Protein AF-A0A936LUZ6-F1 (afdb_monomer)

Radius of gyration: 22.99 Å; Cα contacts (8 Å, |Δi|>4): 161; chains: 1; bounding box: 31×77×38 Å

Structure (mmCIF, N/CA/C/O backbone):
data_AF-A0A936LUZ6-F1
#
_entry.id   AF-A0A936LUZ6-F1
#
loop_
_atom_site.group_PDB
_atom_site.id
_atom_site.type_symbol
_atom_site.label_atom_id
_atom_site.label_alt_id
_atom_site.label_comp_id
_atom_site.label_asym_id
_atom_site.label_entity_id
_atom_site.label_seq_id
_atom_site.pdbx_PDB_ins_code
_atom_site.Cartn_x
_atom_site.Cartn_y
_atom_site.Cartn_z
_atom_site.occupancy
_atom_site.B_iso_or_equiv
_atom_site.auth_seq_id
_atom_site.auth_comp_id
_atom_site.auth_asym_id
_atom_site.auth_atom_id
_atom_site.pdbx_PDB_model_num
ATOM 1 N N . MET A 1 1 ? -18.113 66.145 8.735 1.00 47.44 1 MET A N 1
ATOM 2 C CA . MET A 1 1 ? -17.067 65.276 8.140 1.00 47.44 1 MET A CA 1
ATOM 3 C C . MET A 1 1 ? -16.180 64.546 9.159 1.00 47.44 1 MET A C 1
ATOM 5 O O . MET A 1 1 ? -15.526 63.597 8.762 1.00 47.44 1 MET A O 1
ATOM 9 N N . ARG A 1 2 ? -16.167 64.905 10.458 1.00 51.00 2 ARG A N 1
ATOM 10 C CA . ARG A 1 2 ? -15.311 64.247 11.473 1.00 51.00 2 ARG A CA 1
ATOM 11 C C . ARG A 1 2 ? -15.956 63.044 12.188 1.00 51.00 2 ARG A C 1
ATOM 13 O O . ARG A 1 2 ? -15.256 62.249 12.795 1.00 51.00 2 ARG A O 1
ATOM 20 N N . THR A 1 3 ? -17.276 62.891 12.084 1.00 50.03 3 THR A N 1
ATOM 21 C CA . THR A 1 3 ? -18.059 61.818 12.730 1.00 50.03 3 THR A CA 1
ATOM 22 C C . THR A 1 3 ? -18.208 60.550 11.889 1.00 50.03 3 THR A C 1
ATOM 24 O O . THR A 1 3 ? -18.566 59.513 12.429 1.00 50.03 3 THR A O 1
ATOM 27 N N . LEU A 1 4 ? -17.896 60.601 10.589 1.00 54.03 4 LEU A N 1
ATOM 28 C CA . LEU A 1 4 ? -18.043 59.452 9.684 1.00 54.03 4 LEU A CA 1
ATOM 29 C C . LEU A 1 4 ? -16.815 58.520 9.707 1.00 54.03 4 LEU A C 1
ATOM 31 O O . LEU A 1 4 ? -16.919 57.348 9.368 1.00 54.03 4 LEU A O 1
ATOM 35 N N . PHE A 1 5 ? -15.665 59.016 10.177 1.00 51.84 5 PHE A N 1
ATOM 36 C CA . PHE A 1 5 ? -14.407 58.260 10.219 1.00 51.84 5 PHE A CA 1
ATOM 37 C C . PHE A 1 5 ? -14.301 57.311 11.429 1.00 51.84 5 PHE A C 1
ATOM 39 O O . PHE A 1 5 ? -13.571 56.328 11.384 1.00 51.84 5 PHE A O 1
ATOM 46 N N . LEU A 1 6 ? -15.056 57.569 12.504 1.00 55.34 6 LEU A N 1
ATOM 47 C CA . LEU A 1 6 ? -15.013 56.760 13.730 1.00 55.34 6 LEU A CA 1
ATOM 48 C C . LEU A 1 6 ? -15.823 55.457 13.638 1.00 55.34 6 LEU A C 1
ATOM 50 O O . LEU A 1 6 ? -15.542 54.520 14.377 1.00 55.34 6 LEU A O 1
ATOM 54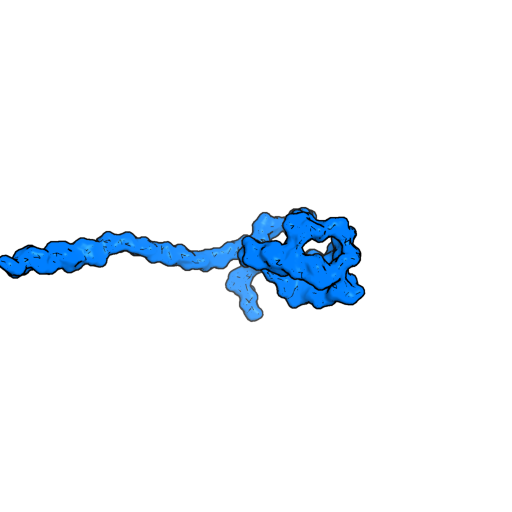 N N . PHE A 1 7 ? -16.788 55.363 12.718 1.00 52.88 7 PHE A N 1
ATOM 55 C CA . PHE A 1 7 ? -17.648 54.179 12.610 1.00 52.88 7 PHE A CA 1
ATOM 56 C C . PHE A 1 7 ? -16.961 53.004 11.893 1.00 52.88 7 PHE A C 1
ATOM 58 O O . PHE A 1 7 ? -17.206 51.847 12.219 1.00 52.88 7 PHE A O 1
ATOM 65 N N . VAL A 1 8 ? -16.039 53.287 10.965 1.00 56.66 8 VAL A N 1
ATOM 66 C CA . VAL A 1 8 ? -15.299 52.248 10.222 1.00 56.66 8 VAL A CA 1
ATOM 67 C C . VAL A 1 8 ? -14.251 51.560 11.105 1.00 56.66 8 VAL A C 1
ATOM 69 O O . VAL A 1 8 ? -14.008 50.365 10.954 1.00 56.66 8 VAL A O 1
ATOM 72 N N . LEU A 1 9 ? -13.681 52.273 12.084 1.00 54.84 9 LEU A N 1
ATOM 73 C CA . LEU A 1 9 ? -12.658 51.714 12.972 1.00 54.84 9 LEU A CA 1
ATOM 74 C C . LEU A 1 9 ? -13.233 50.712 13.993 1.00 54.84 9 LEU A C 1
ATOM 76 O O . LEU A 1 9 ? -12.529 49.803 14.418 1.00 54.84 9 LEU A O 1
ATOM 80 N N . PHE A 1 10 ? -14.511 50.847 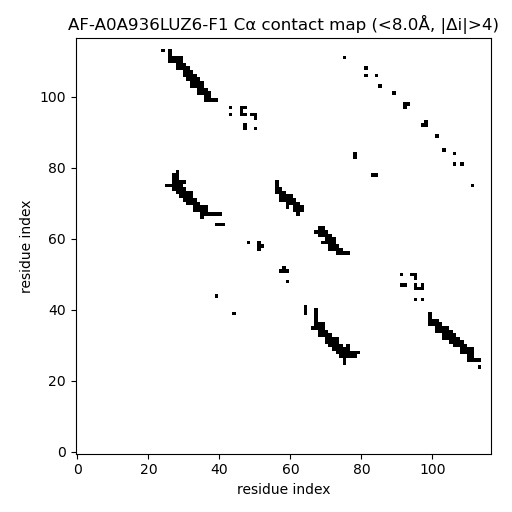14.369 1.00 53.34 10 PHE A N 1
ATOM 81 C CA . PHE A 1 10 ? -15.135 49.976 15.373 1.00 53.34 10 PHE A CA 1
ATOM 82 C C . PHE A 1 10 ? -15.606 48.631 14.792 1.00 53.34 10 PHE A C 1
ATOM 84 O O . PHE A 1 10 ? -15.615 47.622 15.492 1.00 53.34 10 PHE A O 1
ATOM 91 N N . VAL A 1 11 ? -15.940 48.583 13.497 1.00 56.72 11 VAL A N 1
ATOM 92 C CA . VAL A 1 11 ? -16.417 47.357 12.825 1.00 56.72 11 VAL A CA 1
ATOM 93 C C . VAL A 1 11 ? -15.264 46.408 12.456 1.00 56.72 11 VAL A C 1
ATOM 95 O O . VAL A 1 11 ? -15.470 45.202 12.372 1.00 56.72 11 VAL A O 1
ATOM 98 N N . GLY A 1 12 ? -14.031 46.910 12.321 1.00 52.56 12 GLY A N 1
ATOM 99 C CA . GLY A 1 12 ? -12.848 46.078 12.049 1.00 52.56 12 GLY A CA 1
ATOM 100 C C . GLY A 1 12 ? -12.344 45.248 13.241 1.00 52.56 12 GLY A C 1
ATOM 101 O O . GLY A 1 12 ? -11.586 44.304 13.042 1.00 52.56 12 GLY A O 1
ATOM 102 N N . LEU A 1 13 ? -12.767 45.570 14.469 1.00 56.44 13 LEU A N 1
ATOM 103 C CA . LEU A 1 13 ? -12.334 44.886 15.700 1.00 56.44 13 LEU A CA 1
ATOM 104 C C . LEU A 1 13 ? -13.217 43.689 16.096 1.00 56.44 13 LEU A C 1
ATOM 106 O O . LEU A 1 13 ? -12.852 42.946 17.000 1.00 56.44 13 LEU A O 1
ATOM 110 N N . PHE A 1 14 ? -14.335 43.468 15.398 1.00 56.25 14 PHE A N 1
ATOM 111 C CA . PHE A 1 14 ? -15.224 42.310 15.576 1.00 56.25 14 PHE A CA 1
ATOM 112 C C . PHE A 1 14 ? -15.169 41.351 1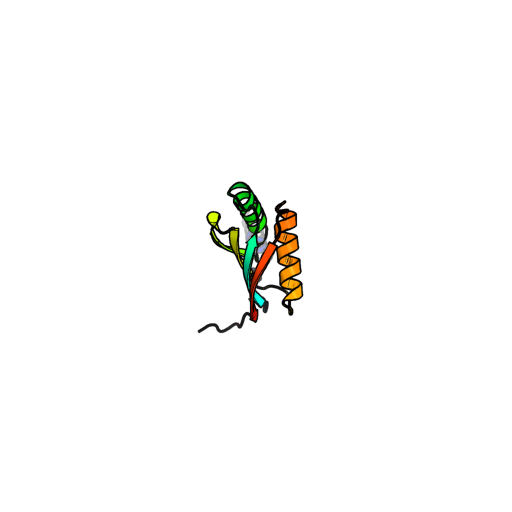4.376 1.00 56.25 14 PHE A C 1
ATOM 114 O O . PHE A 1 14 ? -16.171 40.749 13.992 1.00 56.25 14 PHE A O 1
ATOM 121 N N . GLY A 1 15 ? -13.993 41.203 13.760 1.00 60.22 15 GLY A N 1
ATOM 122 C CA . GLY A 1 15 ? -13.762 40.102 12.828 1.00 60.22 15 GLY A CA 1
ATOM 123 C C . GLY A 1 15 ? -13.909 38.761 13.563 1.00 60.22 15 GLY A C 1
ATOM 124 O O . GLY A 1 15 ? -13.458 38.657 14.707 1.00 60.22 15 GLY A O 1
ATOM 125 N N . PRO A 1 16 ? -14.542 37.737 12.962 1.00 60.25 16 PRO A N 1
ATOM 126 C CA . PRO A 1 16 ? -14.605 36.417 13.570 1.00 60.25 16 PRO A CA 1
ATOM 127 C C . PRO A 1 16 ? -13.175 35.940 13.810 1.00 60.25 16 PRO A C 1
ATOM 129 O O . PRO A 1 16 ? -12.375 35.846 12.879 1.00 60.25 16 PRO A O 1
ATOM 132 N N . ALA A 1 17 ? -12.846 35.677 15.073 1.00 57.03 17 ALA A N 1
ATOM 133 C CA . ALA A 1 17 ? -11.630 34.975 15.420 1.00 57.03 17 ALA A CA 1
ATOM 134 C C . ALA A 1 17 ? -11.695 33.614 14.72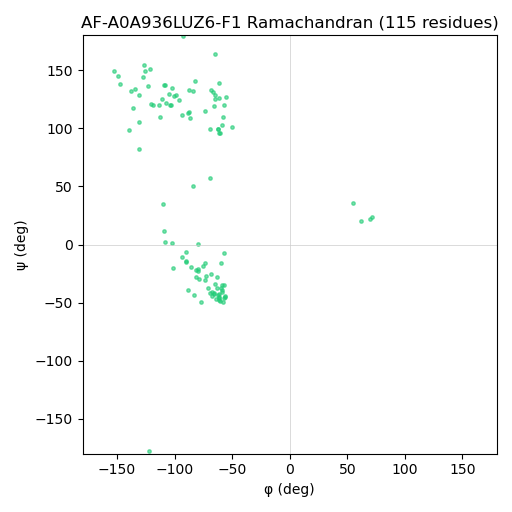1 1.00 57.03 17 ALA A C 1
ATOM 136 O O . ALA A 1 17 ? -12.435 32.725 15.143 1.00 57.03 17 ALA A O 1
ATOM 137 N N . SER A 1 18 ? -10.965 33.466 13.616 1.00 58.03 18 SER A N 1
ATOM 138 C CA . SER A 1 18 ? -10.624 32.152 13.092 1.00 58.03 18 SER A CA 1
ATOM 139 C C . SER A 1 18 ? -9.818 31.466 14.182 1.00 58.03 18 SER A C 1
ATOM 141 O O . SER A 1 18 ? -8.622 31.710 14.335 1.00 58.03 18 SER A O 1
ATOM 143 N N . PHE A 1 19 ? -10.493 30.656 14.992 1.00 56.47 19 PHE A N 1
ATOM 144 C CA . PHE A 1 19 ? -9.836 29.709 15.867 1.00 56.47 19 PHE A CA 1
ATOM 145 C C . PHE A 1 19 ? -9.086 28.743 14.953 1.00 56.47 19 PHE A C 1
ATOM 147 O O . PHE A 1 19 ? -9.677 27.846 14.358 1.00 56.47 19 PHE A O 1
ATOM 154 N N . ALA A 1 20 ? -7.782 28.970 14.798 1.00 51.88 20 ALA A N 1
ATOM 155 C CA . ALA A 1 20 ? -6.865 27.934 14.371 1.00 51.88 20 ALA A CA 1
ATOM 156 C C . ALA A 1 20 ? -6.940 26.855 15.455 1.00 51.88 20 ALA A C 1
ATOM 158 O O . ALA A 1 20 ? -6.366 26.995 16.535 1.00 51.88 20 ALA A O 1
ATOM 159 N N . GLN A 1 21 ? -7.773 25.849 15.209 1.00 54.12 21 GLN A N 1
ATOM 160 C CA . GLN A 1 21 ? -7.876 24.663 16.034 1.00 54.12 21 GLN A CA 1
ATOM 161 C C . GLN A 1 21 ? -6.496 24.008 15.958 1.00 54.12 21 GLN A C 1
ATOM 163 O O . GLN A 1 21 ? -6.144 23.432 14.935 1.00 54.12 21 GLN A O 1
ATOM 168 N N . GLY A 1 22 ? -5.666 24.231 16.981 1.00 46.44 22 GLY A N 1
ATOM 169 C CA . GLY A 1 22 ? -4.355 23.603 17.063 1.00 46.44 22 GLY A CA 1
ATOM 170 C C . GLY A 1 22 ? -4.554 22.100 16.969 1.00 46.44 22 GLY A C 1
ATOM 171 O O . GLY A 1 22 ? -5.398 21.566 17.694 1.00 46.44 22 GLY A O 1
ATOM 172 N N . ASP A 1 23 ? -3.836 21.462 16.045 1.00 50.62 23 ASP A N 1
ATOM 173 C CA . ASP A 1 23 ? -3.835 20.016 15.864 1.00 50.62 23 ASP A CA 1
ATOM 174 C C . ASP A 1 23 ? -3.590 19.357 17.222 1.00 50.62 23 ASP A C 1
ATOM 176 O O . ASP A 1 23 ? -2.474 19.332 17.743 1.00 50.62 23 ASP A O 1
ATOM 180 N N . VAL A 1 24 ? -4.663 18.869 17.845 1.00 56.44 24 VAL A N 1
ATOM 181 C CA . VAL A 1 24 ? -4.547 17.979 18.991 1.00 56.44 24 VAL A CA 1
ATOM 182 C C . VAL A 1 24 ? -3.910 16.718 18.420 1.00 56.44 24 VAL A C 1
ATOM 184 O O . VAL A 1 24 ? -4.514 16.130 17.518 1.00 56.44 24 VAL A O 1
ATOM 187 N N . PRO A 1 25 ? -2.717 16.297 18.879 1.00 55.91 25 PRO A N 1
ATOM 188 C CA . PRO A 1 25 ? -2.111 15.071 18.388 1.00 55.91 25 PRO A CA 1
ATOM 189 C C . PRO A 1 25 ? -3.095 13.942 18.672 1.00 55.91 25 PRO A C 1
ATOM 191 O O . PRO A 1 25 ? -3.391 13.622 19.826 1.00 55.91 25 PRO A O 1
ATOM 194 N N . SER A 1 26 ? -3.692 13.409 17.607 1.00 56.28 26 SER A N 1
ATOM 195 C CA . SER A 1 26 ? -4.681 12.354 17.733 1.00 56.28 26 SER A CA 1
ATOM 196 C C . SER A 1 26 ? -3.989 11.165 18.383 1.00 56.28 26 SER A C 1
ATOM 198 O O . SER A 1 26 ? -2.956 10.715 17.886 1.00 56.28 26 SER A O 1
ATOM 200 N N . SER A 1 27 ? -4.552 10.659 19.476 1.00 62.69 27 SER A N 1
ATOM 201 C CA . SER A 1 27 ? -4.108 9.457 20.185 1.00 62.69 27 SER A CA 1
ATOM 202 C C . SER A 1 27 ? -4.377 8.197 19.349 1.00 62.69 27 SER A C 1
ATOM 204 O O . SER A 1 27 ? -5.150 7.327 19.748 1.00 62.69 27 SER A O 1
ATOM 206 N N . GLY A 1 28 ? -3.838 8.154 18.135 1.00 70.88 28 GLY A N 1
ATOM 207 C CA . GLY A 1 28 ? -3.970 7.043 17.212 1.00 70.88 28 GLY A CA 1
ATOM 208 C C . GLY A 1 28 ? -2.816 6.061 17.356 1.00 70.88 28 GLY A C 1
ATOM 209 O O . GLY A 1 28 ? -1.907 6.228 18.171 1.00 70.88 28 GLY A O 1
ATOM 210 N N . THR A 1 29 ? -2.870 5.007 16.564 1.00 79.69 29 THR A N 1
ATOM 211 C CA . THR A 1 29 ? -1.852 3.965 16.541 1.00 79.69 29 THR A CA 1
ATOM 212 C C . THR A 1 29 ? -0.935 4.193 15.343 1.00 79.69 29 THR A C 1
ATOM 214 O O . THR A 1 29 ? -1.420 4.336 14.221 1.00 79.69 29 THR A O 1
ATOM 217 N N . ASP A 1 30 ? 0.376 4.232 15.560 1.00 87.50 30 ASP A N 1
ATOM 218 C CA . ASP A 1 30 ? 1.346 4.238 14.468 1.00 87.50 30 ASP A CA 1
ATOM 219 C C . ASP A 1 30 ? 1.568 2.796 14.007 1.0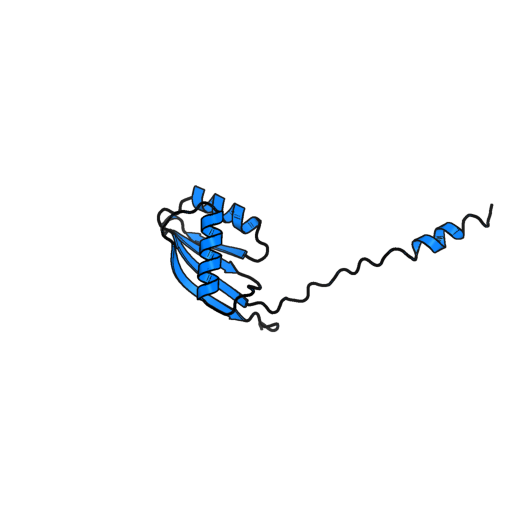0 87.50 30 ASP A C 1
ATOM 221 O O . ASP A 1 30 ? 1.601 1.864 14.814 1.00 87.50 30 ASP A O 1
ATOM 225 N N . GLY A 1 31 ? 1.699 2.591 12.702 1.00 90.25 31 GLY A N 1
ATOM 226 C CA . GLY A 1 31 ? 1.857 1.260 12.131 1.00 90.25 31 GLY A CA 1
ATOM 227 C C . GLY A 1 31 ? 2.901 1.224 11.033 1.00 90.25 31 GLY A C 1
ATOM 228 O O . GLY A 1 31 ? 2.850 2.029 10.113 1.00 90.25 31 GLY A O 1
ATOM 229 N N . LEU A 1 32 ? 3.813 0.261 11.084 1.00 94.25 32 LEU A N 1
ATOM 230 C CA . LEU A 1 32 ? 4.712 -0.072 9.983 1.00 94.25 32 LEU A CA 1
ATOM 231 C C . LEU A 1 32 ? 4.262 -1.395 9.378 1.00 94.25 32 LEU A C 1
ATOM 233 O O . LEU A 1 32 ? 4.176 -2.416 10.055 1.00 94.25 32 LEU A O 1
ATOM 237 N N . VAL A 1 33 ? 3.947 -1.372 8.089 1.00 96.38 33 VAL A N 1
ATOM 238 C CA . VAL A 1 33 ? 3.473 -2.542 7.359 1.00 96.38 33 VAL A CA 1
ATOM 239 C C . VAL A 1 33 ? 4.447 -2.854 6.245 1.00 96.38 33 VAL A C 1
ATOM 241 O O . VAL A 1 33 ? 4.615 -2.059 5.324 1.00 96.38 33 VAL A O 1
ATOM 244 N N . THR A 1 34 ? 5.022 -4.050 6.290 1.00 97.69 34 THR A N 1
ATOM 245 C CA . THR A 1 34 ? 5.853 -4.584 5.214 1.00 97.69 34 THR A CA 1
ATOM 246 C C . THR A 1 34 ? 5.064 -5.626 4.438 1.00 97.69 34 THR A C 1
ATOM 248 O O . THR A 1 34 ? 4.661 -6.656 4.988 1.00 97.69 34 THR A O 1
ATOM 251 N N . VAL A 1 35 ? 4.878 -5.389 3.141 1.00 97.69 35 VAL A N 1
ATOM 252 C CA . VAL A 1 35 ? 4.246 -6.345 2.228 1.00 97.69 35 VAL A CA 1
ATOM 253 C C . VAL A 1 35 ? 5.175 -6.720 1.085 1.00 97.69 35 VAL A C 1
ATOM 255 O O . VAL A 1 35 ? 6.004 -5.921 0.649 1.00 97.69 35 VAL A O 1
ATOM 258 N N . ARG A 1 36 ? 5.007 -7.938 0.575 1.00 97.56 36 ARG A N 1
ATOM 259 C CA . ARG A 1 36 ? 5.457 -8.332 -0.756 1.00 97.56 36 ARG A CA 1
ATOM 260 C C . ARG A 1 36 ? 4.250 -8.357 -1.682 1.00 97.56 36 ARG A C 1
ATOM 262 O O . ARG A 1 36 ? 3.207 -8.894 -1.324 1.00 97.56 36 ARG A O 1
ATOM 269 N N . VAL A 1 37 ? 4.407 -7.792 -2.868 1.00 96.31 37 VAL A N 1
ATOM 270 C CA . VAL A 1 37 ? 3.390 -7.809 -3.913 1.00 96.31 37 VAL A CA 1
ATOM 271 C C . VAL A 1 37 ? 3.954 -8.484 -5.151 1.00 96.31 37 VAL A C 1
ATOM 273 O O . VAL A 1 37 ? 4.953 -8.038 -5.719 1.00 96.31 37 VAL A O 1
ATOM 276 N N . ASP A 1 38 ? 3.302 -9.561 -5.573 1.00 93.62 38 ASP A N 1
ATOM 277 C CA . ASP A 1 38 ? 3.695 -10.285 -6.776 1.00 93.62 38 ASP A CA 1
ATOM 278 C C . ASP A 1 38 ? 3.433 -9.447 -8.032 1.00 93.62 38 ASP A C 1
ATOM 280 O O . ASP A 1 38 ? 2.357 -8.869 -8.209 1.00 93.62 38 ASP A O 1
ATOM 284 N N . GLY A 1 39 ? 4.431 -9.389 -8.919 1.00 90.81 39 GLY A N 1
ATOM 285 C CA . GLY A 1 39 ? 4.357 -8.607 -10.157 1.00 90.81 39 GLY A CA 1
ATOM 286 C C . GLY A 1 39 ? 4.363 -7.090 -9.942 1.00 90.81 39 GLY A C 1
ATOM 287 O O . GLY A 1 39 ? 3.886 -6.356 -10.802 1.00 90.81 39 GLY A O 1
ATOM 288 N N . PHE A 1 40 ? 4.863 -6.613 -8.799 1.00 95.31 40 PHE A N 1
ATOM 289 C CA . PHE A 1 40 ? 4.936 -5.185 -8.506 1.00 95.31 40 PHE A CA 1
ATOM 290 C C . PHE A 1 40 ? 6.041 -4.494 -9.314 1.00 95.31 40 PHE A C 1
ATOM 292 O O . PHE A 1 40 ? 7.227 -4.763 -9.130 1.00 95.31 40 PHE A O 1
AT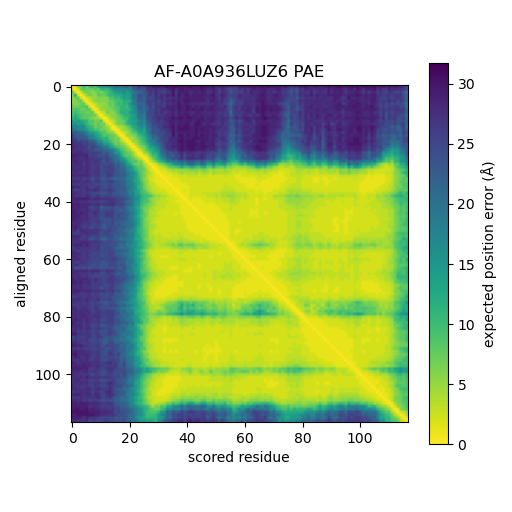OM 299 N N . ASP A 1 41 ? 5.633 -3.597 -10.207 1.00 95.00 41 ASP A N 1
ATOM 300 C CA . ASP A 1 41 ? 6.483 -2.884 -11.159 1.00 95.00 41 ASP A CA 1
ATOM 301 C C . ASP A 1 41 ? 6.381 -1.357 -10.990 1.00 95.00 41 ASP A C 1
ATOM 303 O O . ASP A 1 41 ? 5.674 -0.847 -10.114 1.00 95.00 41 ASP A O 1
ATOM 307 N N . ASP A 1 42 ? 7.083 -0.603 -11.838 1.00 96.88 42 ASP A N 1
ATOM 308 C CA . ASP A 1 42 ? 7.063 0.863 -11.822 1.00 96.88 42 ASP A CA 1
ATOM 309 C C . ASP A 1 42 ? 5.648 1.442 -11.992 1.00 96.88 42 ASP A C 1
ATOM 311 O O . ASP A 1 42 ? 5.301 2.452 -11.374 1.00 96.88 42 ASP A O 1
ATOM 31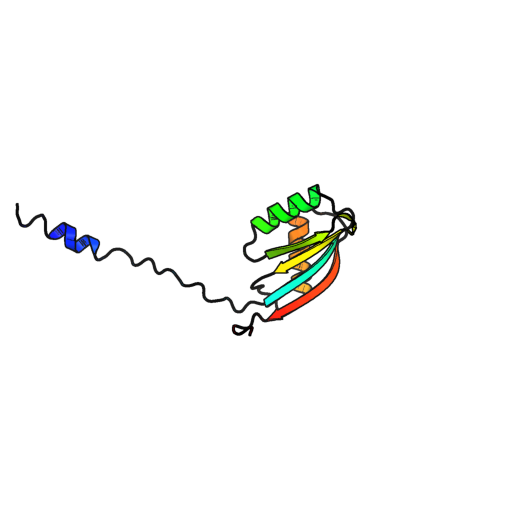5 N N . ALA A 1 43 ? 4.792 0.794 -12.790 1.00 96.06 43 ALA A N 1
ATOM 316 C CA . ALA A 1 43 ? 3.409 1.220 -12.982 1.00 96.06 43 ALA A CA 1
ATOM 317 C C . ALA A 1 43 ? 2.557 0.966 -11.727 1.00 96.06 43 ALA A C 1
ATOM 319 O O . ALA A 1 43 ? 1.689 1.771 -11.376 1.00 96.06 43 ALA A O 1
ATOM 320 N N . GLY A 1 44 ? 2.789 -0.145 -11.029 1.00 95.31 44 GLY A N 1
ATOM 321 C CA . GLY A 1 44 ? 2.223 -0.421 -9.715 1.00 95.31 44 GLY A CA 1
ATOM 322 C C . GLY A 1 44 ? 2.666 0.607 -8.676 1.00 95.31 44 GLY A C 1
ATOM 323 O O . GLY A 1 44 ? 1.826 1.155 -7.957 1.00 95.31 44 GLY A O 1
ATOM 324 N N . LEU A 1 45 ? 3.956 0.946 -8.661 1.00 96.31 45 LEU A N 1
ATOM 325 C CA . LEU A 1 45 ? 4.513 1.964 -7.776 1.00 96.31 45 LEU A CA 1
ATOM 326 C C . LEU A 1 45 ? 3.907 3.350 -8.031 1.00 96.31 45 LEU A C 1
ATOM 328 O O . LEU A 1 45 ? 3.455 4.011 -7.098 1.00 96.31 45 LEU A O 1
ATOM 332 N N . ALA A 1 46 ? 3.820 3.781 -9.288 1.00 97.19 46 ALA A N 1
ATOM 333 C CA . ALA A 1 46 ? 3.215 5.067 -9.628 1.00 97.19 46 ALA A CA 1
ATOM 334 C C . ALA A 1 46 ? 1.755 5.153 -9.152 1.00 97.19 46 ALA A C 1
ATOM 336 O O . ALA A 1 46 ? 1.326 6.174 -8.608 1.00 97.19 46 ALA A O 1
ATOM 337 N N . ARG A 1 47 ? 0.994 4.061 -9.301 1.00 96.62 47 ARG A N 1
ATOM 338 C CA . ARG A 1 47 ? -0.401 3.989 -8.850 1.00 96.62 47 ARG A CA 1
ATOM 339 C C . ARG A 1 47 ? -0.535 4.022 -7.330 1.00 96.62 47 ARG A C 1
ATOM 341 O O . ARG A 1 47 ? -1.394 4.753 -6.832 1.00 96.62 47 ARG A O 1
ATOM 348 N N . ILE A 1 48 ? 0.296 3.279 -6.592 1.00 96.00 48 ILE A N 1
ATOM 349 C CA . ILE A 1 48 ? 0.231 3.293 -5.124 1.00 96.00 48 ILE A CA 1
ATOM 350 C C . ILE A 1 48 ? 0.656 4.654 -4.572 1.00 96.00 48 ILE A C 1
ATOM 352 O O . ILE A 1 48 ? -0.032 5.184 -3.709 1.00 96.00 48 ILE A O 1
ATOM 356 N N . VAL A 1 49 ? 1.699 5.282 -5.127 1.00 96.19 49 VAL A N 1
ATOM 357 C CA . VAL A 1 49 ? 2.141 6.627 -4.722 1.00 96.19 49 VAL A CA 1
ATOM 358 C C . VAL A 1 49 ? 1.043 7.657 -4.977 1.00 96.19 49 VAL A C 1
ATOM 360 O O . VAL A 1 49 ? 0.712 8.434 -4.084 1.00 96.19 49 VAL A O 1
ATOM 363 N N . ALA A 1 50 ? 0.407 7.628 -6.152 1.00 96.12 50 ALA A N 1
ATOM 364 C CA . ALA A 1 50 ? -0.703 8.527 -6.467 1.00 96.12 50 ALA A CA 1
ATOM 365 C C . ALA A 1 50 ? -1.926 8.317 -5.557 1.00 96.12 50 ALA A C 1
ATOM 367 O O . ALA A 1 50 ? -2.705 9.250 -5.345 1.00 96.12 50 ALA A O 1
ATOM 368 N N . ARG A 1 51 ? -2.121 7.100 -5.031 1.00 95.62 51 ARG A N 1
ATOM 369 C CA . ARG A 1 51 ? -3.160 6.816 -4.037 1.00 95.62 51 ARG A CA 1
ATOM 370 C C . ARG A 1 51 ? -2.760 7.314 -2.652 1.00 95.62 51 ARG A C 1
ATOM 372 O O . ARG A 1 51 ? -3.560 8.009 -2.039 1.00 95.62 51 ARG A O 1
ATOM 379 N N . ILE A 1 52 ? -1.551 6.995 -2.194 1.00 94.81 52 ILE A N 1
ATOM 380 C CA . ILE A 1 52 ? -1.012 7.406 -0.889 1.00 94.81 52 ILE A CA 1
ATOM 381 C C . ILE A 1 52 ? -0.990 8.930 -0.774 1.00 94.81 52 ILE A C 1
ATOM 383 O O . ILE A 1 52 ? -1.390 9.456 0.249 1.00 94.81 52 ILE A O 1
ATOM 387 N N . ALA A 1 53 ? -0.658 9.657 -1.844 1.00 93.25 53 ALA A N 1
ATOM 388 C CA . ALA A 1 53 ? -0.696 11.121 -1.856 1.00 93.25 53 ALA A CA 1
ATOM 389 C C . ALA A 1 53 ? -2.088 11.726 -1.558 1.00 93.25 53 ALA A C 1
ATOM 391 O O . ALA A 1 53 ? -2.190 12.917 -1.273 1.00 93.25 53 ALA A O 1
ATOM 392 N N . LYS A 1 54 ? -3.166 10.933 -1.646 1.00 93.69 54 LYS A N 1
ATOM 393 C CA . LYS A 1 54 ? -4.535 11.341 -1.288 1.00 93.69 54 LYS A CA 1
ATOM 394 C C . LYS A 1 54 ? -4.903 10.990 0.157 1.00 93.69 54 LYS A C 1
ATOM 396 O O . LYS A 1 54 ? -5.943 11.439 0.627 1.00 93.69 54 LYS A O 1
ATOM 401 N N . GLU A 1 55 ? -4.085 10.192 0.835 1.00 89.88 55 GLU A N 1
ATOM 402 C CA . GLU A 1 55 ? -4.281 9.752 2.213 1.00 89.88 55 GLU A CA 1
ATOM 403 C C . GLU A 1 55 ? -3.352 10.559 3.128 1.00 89.88 55 GLU A C 1
ATOM 405 O O . GLU A 1 55 ? -2.136 10.517 2.987 1.00 89.88 55 GLU A O 1
ATOM 410 N N . GLN A 1 56 ? -3.903 11.293 4.094 1.00 85.69 56 GLN A N 1
ATOM 411 C CA . GLN A 1 56 ? -3.084 12.133 4.987 1.00 85.69 56 GLN A CA 1
ATOM 412 C C . GLN A 1 56 ? -2.323 11.325 6.049 1.00 85.69 56 GLN A C 1
ATOM 414 O O . GLN A 1 56 ? -1.382 11.820 6.655 1.00 85.69 56 GLN A O 1
ATOM 419 N N . GLN A 1 57 ? -2.753 10.086 6.286 1.00 90.38 57 GLN A N 1
ATOM 420 C CA . GLN A 1 57 ? -2.307 9.238 7.392 1.00 90.38 57 GLN A CA 1
ATOM 421 C C . GLN A 1 57 ? -1.422 8.072 6.935 1.00 90.38 57 GLN A C 1
ATOM 423 O O . GLN A 1 57 ? -1.192 7.142 7.703 1.00 90.38 57 GLN A O 1
ATOM 428 N N . VAL A 1 58 ? -0.958 8.081 5.683 1.00 93.75 58 VAL A N 1
ATOM 429 C CA . VAL A 1 58 ? -0.141 7.004 5.113 1.00 93.75 58 VAL A CA 1
ATOM 430 C C . VAL A 1 58 ? 1.041 7.604 4.366 1.00 93.75 58 VAL A C 1
ATOM 432 O O . VAL A 1 58 ? 0.867 8.511 3.557 1.00 93.75 58 VAL A O 1
ATOM 435 N N . SER A 1 59 ? 2.234 7.066 4.587 1.00 95.06 59 SER A N 1
ATOM 436 C CA . SER A 1 59 ? 3.442 7.364 3.822 1.00 95.06 59 SER A CA 1
ATOM 437 C C . SER A 1 59 ? 4.088 6.084 3.297 1.00 95.06 59 SER A C 1
ATOM 439 O O . SER A 1 59 ? 3.912 4.987 3.832 1.00 95.06 59 SER A O 1
ATOM 441 N N . LEU A 1 60 ? 4.831 6.231 2.203 1.00 96.06 60 LEU A N 1
ATOM 442 C CA . LEU A 1 60 ? 5.675 5.183 1.644 1.00 96.06 60 LEU A CA 1
ATOM 443 C C . LEU A 1 60 ? 7.089 5.353 2.207 1.00 96.06 60 LEU A C 1
ATOM 445 O O . LEU A 1 60 ? 7.761 6.321 1.863 1.00 96.06 60 LEU A O 1
ATOM 449 N N . GLU A 1 61 ? 7.537 4.424 3.049 1.00 96.19 61 GLU A N 1
ATOM 450 C CA . GLU A 1 61 ? 8.863 4.499 3.685 1.00 96.19 61 GLU A CA 1
ATOM 451 C C . GLU A 1 61 ? 9.946 3.849 2.826 1.00 96.19 61 GLU A C 1
ATOM 453 O O . GLU A 1 61 ? 11.072 4.333 2.730 1.00 96.19 61 GLU A O 1
ATOM 458 N N . TYR A 1 62 ? 9.616 2.724 2.190 1.00 96.44 62 TYR A N 1
ATOM 459 C CA . TYR A 1 62 ? 10.573 1.974 1.389 1.00 96.44 62 TYR A CA 1
ATOM 460 C C . TYR A 1 62 ? 9.891 1.190 0.276 1.00 96.44 62 TYR A C 1
ATOM 462 O O . TYR A 1 62 ? 8.754 0.727 0.402 1.00 96.44 62 TYR A O 1
ATOM 470 N N . THR A 1 63 ? 10.602 1.006 -0.834 1.00 96.81 63 THR A N 1
ATOM 471 C CA . THR A 1 63 ? 10.164 0.132 -1.921 1.00 96.81 63 THR A CA 1
ATOM 472 C C . THR A 1 63 ? 11.353 -0.512 -2.619 1.00 96.81 63 THR A C 1
ATOM 474 O O . THR A 1 63 ? 12.348 0.146 -2.912 1.00 96.81 63 THR A O 1
ATOM 477 N N . CYS A 1 64 ? 11.227 -1.799 -2.935 1.00 97.06 64 CYS A N 1
ATOM 478 C CA . CYS A 1 64 ? 12.142 -2.525 -3.803 1.00 97.06 64 CYS A CA 1
ATOM 479 C C . CYS A 1 64 ? 11.349 -3.285 -4.865 1.00 97.06 64 CYS A C 1
ATOM 481 O O . CYS A 1 64 ? 10.765 -4.332 -4.587 1.00 97.06 64 CYS A O 1
ATOM 483 N N . LEU A 1 65 ? 11.368 -2.779 -6.100 1.00 95.94 65 LEU A N 1
ATOM 484 C CA . LEU A 1 65 ? 10.638 -3.378 -7.223 1.00 95.94 65 LEU A CA 1
ATOM 485 C C . LEU A 1 65 ? 11.139 -4.787 -7.554 1.00 95.94 65 LEU A C 1
ATOM 487 O O . LEU A 1 65 ? 10.351 -5.684 -7.820 1.00 95.94 65 LEU A O 1
ATOM 491 N N . ARG A 1 66 ? 12.455 -5.023 -7.453 1.00 95.38 66 ARG A N 1
ATOM 492 C CA . ARG A 1 66 ? 13.050 -6.334 -7.761 1.00 95.38 66 ARG A CA 1
ATOM 493 C C . ARG A 1 66 ? 12.498 -7.457 -6.877 1.00 95.38 66 ARG A C 1
ATOM 495 O O . ARG A 1 66 ? 12.362 -8.579 -7.351 1.00 95.38 66 ARG A O 1
ATOM 502 N N . SER A 1 67 ? 12.238 -7.181 -5.601 1.00 95.00 67 SER A N 1
ATOM 503 C CA . SER A 1 67 ? 11.706 -8.163 -4.646 1.00 95.00 67 SER A CA 1
ATOM 504 C C . SER A 1 67 ? 10.210 -7.995 -4.368 1.00 95.00 67 SER A C 1
ATOM 506 O O . SER A 1 67 ? 9.671 -8.730 -3.539 1.00 95.00 67 SER A O 1
ATOM 508 N N . GLY A 1 68 ? 9.562 -7.022 -5.017 1.00 95.19 68 GLY A N 1
ATOM 509 C CA . GLY A 1 68 ? 8.170 -6.648 -4.781 1.00 95.19 68 GLY A CA 1
ATOM 510 C C . GLY A 1 68 ? 7.889 -6.136 -3.367 1.00 95.19 68 GLY A C 1
ATOM 511 O O . GLY A 1 68 ? 6.747 -6.209 -2.928 1.00 95.19 68 GLY A O 1
ATOM 512 N N . ILE A 1 69 ? 8.901 -5.675 -2.621 1.00 97.31 69 ILE A N 1
ATOM 513 C CA . ILE A 1 69 ? 8.725 -5.238 -1.227 1.00 97.31 69 ILE A CA 1
ATOM 514 C C . ILE A 1 69 ? 8.251 -3.790 -1.183 1.00 97.31 69 ILE A C 1
ATOM 516 O O . ILE A 1 69 ? 8.860 -2.917 -1.803 1.00 97.31 69 ILE A O 1
ATOM 520 N N . VAL A 1 70 ? 7.220 -3.537 -0.382 1.00 97.25 70 VAL A N 1
ATOM 521 C CA . VAL A 1 70 ? 6.676 -2.210 -0.094 1.00 97.25 70 VAL A CA 1
ATOM 522 C C . VAL A 1 70 ? 6.527 -2.060 1.416 1.00 97.25 70 VAL A C 1
ATOM 524 O O . VAL A 1 70 ? 5.938 -2.923 2.069 1.00 97.25 70 VAL A O 1
ATOM 527 N N . VAL A 1 71 ? 7.055 -0.968 1.967 1.00 97.44 71 VAL A N 1
ATOM 528 C CA . VAL A 1 71 ? 6.903 -0.614 3.382 1.00 97.44 71 VAL A CA 1
ATOM 529 C C . VAL A 1 71 ? 6.064 0.649 3.482 1.00 97.44 71 VAL A C 1
ATOM 531 O O . VAL A 1 71 ? 6.430 1.695 2.941 1.00 97.44 71 VAL A O 1
ATOM 534 N N . LEU A 1 72 ? 4.934 0.531 4.170 1.00 96.81 72 LEU A N 1
ATOM 535 C CA . LEU A 1 72 ? 4.011 1.621 4.443 1.00 96.81 72 LEU A CA 1
ATOM 536 C C . LEU A 1 72 ? 4.093 2.003 5.911 1.00 96.81 72 LEU A C 1
ATOM 538 O O . LEU A 1 72 ? 4.096 1.130 6.779 1.00 96.81 72 LEU A O 1
ATOM 542 N N . HIS A 1 73 ? 4.091 3.298 6.177 1.00 94.94 73 HIS A N 1
ATOM 543 C CA . HIS A 1 73 ? 3.942 3.835 7.515 1.00 94.94 73 HIS A CA 1
ATOM 544 C C . HIS A 1 73 ? 2.591 4.522 7.624 1.00 94.94 73 HIS A C 1
ATOM 546 O O . HIS A 1 73 ? 2.221 5.372 6.821 1.00 94.94 73 HIS A O 1
ATOM 552 N N . PHE A 1 74 ? 1.833 4.094 8.614 1.00 92.62 74 PHE A N 1
ATOM 553 C CA . PHE A 1 74 ? 0.540 4.621 8.967 1.00 92.62 74 PHE A CA 1
ATOM 554 C C . PHE A 1 74 ? 0.684 5.463 10.224 1.00 92.62 74 PHE A C 1
ATOM 556 O O . PHE A 1 74 ? 1.228 4.993 11.221 1.00 92.62 74 PHE A O 1
ATOM 563 N N . GLN A 1 75 ? 0.166 6.681 10.179 1.00 89.88 75 GLN A N 1
ATOM 564 C CA . GLN A 1 75 ? 0.176 7.613 11.296 1.00 89.88 75 GLN A CA 1
ATOM 565 C C . GLN A 1 75 ? -1.240 7.754 11.826 1.00 89.88 75 GLN A C 1
ATOM 567 O O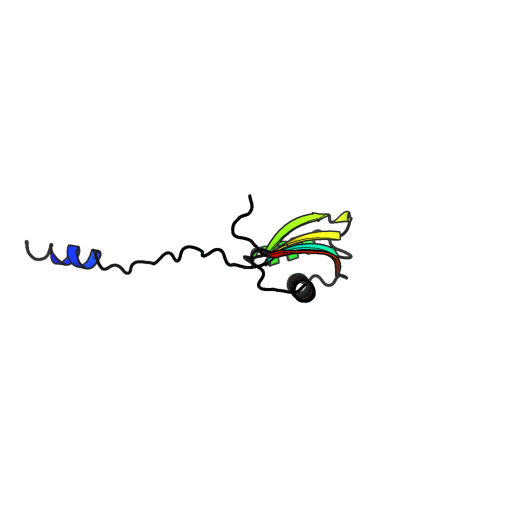 . GLN A 1 75 ? -2.188 7.890 11.051 1.00 89.88 75 GLN A O 1
ATOM 572 N N . ALA A 1 76 ? -1.387 7.755 13.148 1.00 84.12 76 ALA A N 1
ATOM 573 C CA . ALA A 1 76 ? -2.676 7.989 13.788 1.00 84.12 76 ALA A CA 1
ATOM 574 C C . ALA A 1 76 ? -3.815 7.050 13.320 1.00 84.12 76 ALA A C 1
ATOM 576 O O . ALA A 1 76 ? -4.982 7.455 13.230 1.00 84.12 76 ALA A O 1
ATOM 577 N N . LEU A 1 77 ? -3.498 5.783 13.039 1.00 83.31 77 LEU A N 1
ATOM 578 C CA . LEU A 1 77 ? -4.481 4.805 12.596 1.00 83.31 77 LEU A CA 1
ATOM 579 C C . LEU A 1 77 ? -5.499 4.538 13.712 1.00 83.31 77 LEU A C 1
ATOM 581 O O . LEU A 1 77 ? -5.138 4.214 14.843 1.00 83.31 77 LEU A O 1
ATOM 585 N N . GLN A 1 78 ? -6.785 4.641 13.381 1.00 80.75 78 GLN A N 1
ATOM 586 C CA . GLN A 1 78 ? -7.900 4.349 14.291 1.00 80.75 78 GLN A CA 1
ATOM 587 C C . GLN A 1 78 ? -8.208 2.847 14.305 1.00 80.75 78 GLN A C 1
ATOM 589 O O . GLN A 1 78 ? -9.343 2.430 14.082 1.00 80.75 78 GLN A O 1
ATOM 594 N N . VAL A 1 79 ? -7.180 2.020 14.496 1.00 80.12 79 VAL A N 1
ATOM 595 C CA . VAL A 1 79 ? -7.334 0.567 14.602 1.00 80.12 79 VAL A CA 1
ATOM 596 C C . VAL A 1 79 ? -6.664 0.053 15.861 1.00 80.12 79 VAL A C 1
ATOM 598 O O . VAL A 1 79 ? -5.608 0.538 16.281 1.00 80.12 79 VAL A O 1
ATOM 601 N N . SER A 1 80 ? -7.296 -0.953 16.452 1.00 72.44 80 SER A N 1
ATOM 602 C CA . SER A 1 80 ? -6.799 -1.655 17.630 1.00 72.44 80 SER A CA 1
ATOM 603 C C . SER A 1 80 ? -6.157 -2.996 17.290 1.00 72.44 80 SER A C 1
ATOM 605 O O . SER A 1 80 ? -5.378 -3.502 18.096 1.00 72.44 80 SER A O 1
ATOM 607 N N . GLU A 1 81 ? -6.462 -3.576 16.123 1.00 82.62 81 GLU A N 1
ATOM 608 C CA . GLU A 1 81 ? -6.075 -4.944 15.784 1.00 82.62 81 GLU A CA 1
ATOM 609 C C . GLU A 1 81 ? -5.308 -5.064 14.463 1.00 82.62 81 GLU A C 1
ATOM 611 O O . GLU A 1 81 ? -5.540 -4.352 13.485 1.00 82.62 81 GLU A O 1
ATOM 616 N N . ARG A 1 82 ? -4.415 -6.060 14.407 1.00 86.00 82 ARG A N 1
ATOM 617 C CA . ARG A 1 82 ? -3.622 -6.392 13.213 1.00 86.00 82 ARG A CA 1
ATOM 618 C C . ARG A 1 82 ? -4.497 -6.745 12.003 1.00 86.00 82 ARG A C 1
ATOM 620 O O . ARG A 1 82 ? -4.132 -6.432 10.872 1.00 86.00 82 ARG A O 1
ATOM 627 N N . ALA A 1 83 ? -5.640 -7.395 12.224 1.00 89.38 83 ALA A N 1
ATOM 628 C CA . ALA A 1 83 ? -6.561 -7.791 11.156 1.00 89.38 83 ALA A CA 1
ATOM 629 C C . ALA A 1 83 ? -7.182 -6.580 10.434 1.00 89.38 83 ALA A C 1
ATOM 631 O O . ALA A 1 83 ? -7.368 -6.604 9.211 1.00 89.38 83 ALA A O 1
ATOM 632 N N . ASP A 1 84 ? -7.425 -5.495 11.167 1.00 90.12 84 ASP A N 1
ATOM 633 C CA . ASP A 1 84 ? -7.947 -4.255 10.600 1.00 90.12 84 ASP A CA 1
ATOM 634 C C . ASP A 1 84 ? -6.899 -3.584 9.713 1.00 90.12 84 ASP A C 1
ATOM 636 O O . ASP A 1 84 ? -7.211 -3.177 8.593 1.00 90.12 84 ASP A O 1
ATOM 640 N N . VAL A 1 85 ? -5.632 -3.563 10.152 1.00 91.38 85 VAL A N 1
ATOM 641 C CA . VAL A 1 85 ? -4.506 -3.053 9.350 1.00 91.38 85 VAL A CA 1
ATOM 642 C C . VAL A 1 85 ? -4.401 -3.803 8.021 1.00 91.38 85 VAL A C 1
ATOM 644 O O . VAL A 1 85 ? -4.302 -3.179 6.966 1.00 91.38 85 VAL A O 1
ATOM 647 N N . ILE A 1 86 ? -4.493 -5.139 8.043 1.00 93.69 86 ILE A N 1
ATOM 648 C CA . ILE A 1 86 ? -4.491 -5.966 6.823 1.00 93.69 86 ILE A CA 1
ATOM 649 C C . ILE A 1 86 ? -5.611 -5.530 5.876 1.00 93.69 86 ILE A C 1
ATOM 651 O O . ILE A 1 86 ? -5.395 -5.396 4.671 1.00 93.69 86 ILE A O 1
ATOM 655 N N . THR A 1 87 ? -6.808 -5.303 6.412 1.00 93.69 87 THR A N 1
ATOM 656 C CA . THR A 1 87 ? -7.977 -4.900 5.624 1.00 93.69 87 THR A CA 1
ATOM 657 C C . THR A 1 87 ? -7.792 -3.513 5.011 1.00 93.69 87 THR A C 1
ATOM 659 O O . THR A 1 87 ? -8.090 -3.321 3.829 1.00 93.69 87 THR A O 1
ATOM 662 N N . VAL A 1 88 ? -7.255 -2.561 5.778 1.00 93.19 88 VAL A N 1
ATOM 663 C CA . VAL A 1 88 ? -6.931 -1.208 5.306 1.00 93.19 88 VAL A CA 1
ATOM 664 C C . VAL A 1 88 ? -5.905 -1.264 4.177 1.00 93.19 88 VAL A C 1
ATOM 666 O O . VAL A 1 88 ? -6.132 -0.688 3.115 1.00 93.19 88 VAL A O 1
ATOM 669 N N . VAL A 1 89 ? -4.819 -2.015 4.358 1.00 94.62 89 VAL A N 1
ATOM 670 C CA . VAL A 1 89 ? -3.756 -2.156 3.354 1.00 94.62 89 VAL A CA 1
ATOM 671 C C . VAL A 1 89 ? -4.295 -2.827 2.091 1.00 94.62 89 VAL A C 1
ATOM 673 O O . VAL A 1 89 ? -4.111 -2.305 0.995 1.00 94.62 89 VAL A O 1
ATOM 676 N N . LYS A 1 90 ? -5.041 -3.933 2.210 1.00 95.00 90 LYS A N 1
ATOM 677 C CA . LYS A 1 90 ? -5.670 -4.583 1.047 1.00 95.00 90 LYS A CA 1
ATOM 678 C C . LYS A 1 90 ? -6.571 -3.618 0.281 1.00 95.00 90 LYS A C 1
ATOM 680 O O . LYS A 1 90 ? -6.490 -3.557 -0.943 1.00 95.00 90 LYS A O 1
ATOM 685 N N . ARG A 1 91 ? -7.392 -2.837 0.988 1.00 94.12 91 ARG A N 1
ATOM 686 C CA . ARG A 1 91 ? -8.260 -1.825 0.374 1.00 94.12 91 ARG A CA 1
ATOM 687 C C . ARG A 1 91 ? -7.446 -0.746 -0.341 1.00 94.12 91 ARG A C 1
ATOM 689 O O . ARG A 1 91 ? -7.795 -0.398 -1.465 1.00 94.12 91 ARG A O 1
ATOM 696 N N . LEU A 1 92 ? -6.369 -0.254 0.270 1.00 94.88 92 LEU A N 1
ATOM 697 C CA . LEU A 1 92 ? -5.479 0.748 -0.321 1.00 94.88 92 LEU A CA 1
ATOM 698 C C . LEU A 1 92 ? -4.892 0.257 -1.653 1.00 94.88 92 LEU A C 1
ATOM 700 O O . LEU A 1 92 ? -4.984 0.948 -2.668 1.00 94.88 92 LEU A O 1
ATOM 704 N N . PHE A 1 93 ? -4.348 -0.961 -1.670 1.00 95.44 93 PHE A N 1
ATOM 705 C CA . PHE A 1 93 ? -3.782 -1.567 -2.876 1.00 95.44 93 PHE A CA 1
ATOM 706 C C . PHE A 1 93 ? -4.848 -1.837 -3.948 1.00 95.44 93 PHE A C 1
ATOM 708 O O . PHE A 1 93 ? -4.634 -1.518 -5.118 1.00 95.44 93 PHE A O 1
ATOM 715 N N . GLN A 1 94 ? -6.030 -2.327 -3.563 1.00 94.88 94 GLN A N 1
ATOM 716 C CA . GLN A 1 94 ? -7.156 -2.507 -4.486 1.00 94.88 94 GLN A CA 1
ATOM 717 C C . GLN A 1 94 ? -7.614 -1.181 -5.106 1.00 94.88 94 GLN A C 1
ATOM 719 O O . GLN A 1 94 ? -7.851 -1.109 -6.309 1.00 94.88 94 GLN A O 1
ATOM 724 N N . GLN A 1 95 ? -7.697 -0.110 -4.314 1.00 95.12 95 GLN A N 1
ATOM 725 C CA . GLN A 1 95 ? -8.056 1.229 -4.790 1.00 95.12 95 GLN A CA 1
ATOM 726 C C . GLN A 1 95 ? -6.981 1.854 -5.686 1.00 95.12 95 GLN A C 1
ATOM 728 O O . GLN A 1 95 ? -7.301 2.699 -6.520 1.00 95.12 95 GLN A O 1
ATOM 733 N N . ALA A 1 96 ? -5.723 1.435 -5.540 1.00 94.69 96 ALA A N 1
ATOM 734 C CA . ALA A 1 96 ? -4.644 1.746 -6.473 1.00 94.69 96 ALA A CA 1
ATOM 735 C C . ALA A 1 96 ? -4.667 0.852 -7.734 1.00 94.69 96 ALA A C 1
ATOM 737 O O . ALA A 1 96 ? -3.828 1.003 -8.620 1.00 94.69 96 ALA A O 1
ATOM 738 N N . GLY A 1 97 ? -5.622 -0.076 -7.855 1.00 94.69 97 GLY A N 1
ATOM 739 C CA . GLY A 1 97 ? -5.724 -0.998 -8.987 1.00 94.69 97 GLY A CA 1
ATOM 740 C C . GLY A 1 97 ? -4.631 -2.069 -9.002 1.00 94.69 97 GLY A C 1
ATOM 741 O O . GLY A 1 97 ? -4.300 -2.590 -10.069 1.00 94.69 97 GLY A O 1
ATOM 742 N N . ILE A 1 98 ? -4.042 -2.375 -7.844 1.00 93.56 98 ILE A N 1
ATOM 743 C CA . ILE A 1 98 ? -3.072 -3.456 -7.684 1.00 93.56 98 ILE A CA 1
ATOM 744 C C . ILE A 1 98 ? -3.838 -4.747 -7.398 1.00 93.56 98 ILE A C 1
ATOM 746 O O . ILE A 1 98 ? -4.503 -4.876 -6.373 1.00 93.56 98 ILE A O 1
ATOM 750 N N . THR A 1 99 ? -3.762 -5.692 -8.332 1.00 84.88 99 THR A N 1
ATOM 751 C CA . THR A 1 99 ? -4.503 -6.965 -8.293 1.00 84.88 99 THR A CA 1
ATOM 752 C C . THR A 1 99 ? -3.612 -8.174 -8.011 1.00 84.88 99 THR A C 1
ATOM 754 O O . THR A 1 99 ? -4.100 -9.301 -8.031 1.00 84.88 99 THR A O 1
ATOM 757 N N . GLY A 1 100 ? -2.311 -7.955 -7.798 1.00 85.44 100 GLY A N 1
ATOM 758 C CA . GLY A 1 100 ? -1.360 -9.009 -7.450 1.00 85.44 100 GLY A CA 1
ATOM 759 C C . GLY A 1 100 ? -1.653 -9.630 -6.084 1.00 85.44 100 GLY A C 1
ATOM 760 O O . GLY A 1 100 ? -2.393 -9.069 -5.270 1.00 85.44 100 GLY A O 1
ATOM 761 N N . VAL A 1 101 ? -1.057 -10.795 -5.830 1.00 92.12 101 VAL A N 1
ATOM 762 C CA . VAL A 1 101 ? -1.075 -11.410 -4.498 1.00 92.12 101 VAL A CA 1
ATOM 763 C C . VAL A 1 101 ? -0.263 -10.523 -3.553 1.00 92.12 101 VAL A C 1
ATOM 765 O O . VAL A 1 101 ? 0.831 -10.081 -3.901 1.00 92.12 101 VAL A O 1
ATOM 768 N N . ILE A 1 102 ? -0.838 -10.216 -2.388 1.00 96.00 102 ILE A N 1
ATOM 769 C CA . ILE A 1 102 ? -0.223 -9.374 -1.357 1.00 96.00 102 ILE A CA 1
ATOM 770 C C . ILE A 1 102 ? 0.077 -10.256 -0.148 1.00 96.00 102 ILE A C 1
ATOM 772 O O . ILE A 1 102 ? -0.843 -10.651 0.576 1.00 96.00 102 ILE A O 1
ATOM 776 N N . ASP A 1 103 ? 1.360 -10.505 0.084 1.00 96.75 103 ASP A N 1
ATOM 777 C CA . ASP A 1 103 ? 1.867 -11.230 1.240 1.00 96.75 103 ASP A CA 1
ATOM 778 C C . ASP A 1 103 ? 2.302 -10.246 2.323 1.00 96.75 103 ASP A C 1
ATOM 780 O O . ASP A 1 103 ? 3.141 -9.371 2.104 1.00 96.75 103 ASP A O 1
ATOM 784 N N . PHE A 1 104 ? 1.748 -10.392 3.522 1.00 96.38 104 PHE A N 1
ATOM 785 C CA . PHE A 1 104 ? 2.115 -9.565 4.667 1.00 96.38 104 PHE A CA 1
ATOM 786 C C . PHE A 1 104 ? 3.317 -10.186 5.366 1.00 96.38 104 PHE A C 1
ATOM 788 O O . PHE A 1 104 ? 3.193 -11.232 6.003 1.00 96.38 104 PHE A O 1
ATOM 795 N N . LEU A 1 105 ? 4.474 -9.539 5.242 1.00 96.62 105 LEU A N 1
ATOM 796 C CA . LEU A 1 105 ? 5.719 -10.009 5.845 1.00 96.62 105 LEU A CA 1
ATOM 797 C C . LEU A 1 105 ? 5.806 -9.581 7.307 1.00 96.62 105 LEU A C 1
ATOM 799 O O . LEU A 1 105 ? 6.148 -10.386 8.168 1.00 96.62 105 LEU A O 1
ATOM 803 N N . ASP A 1 106 ? 5.449 -8.328 7.582 1.00 95.88 106 ASP A N 1
ATOM 804 C CA . ASP A 1 106 ? 5.452 -7.772 8.928 1.00 95.88 106 ASP A CA 1
ATOM 805 C C . ASP A 1 106 ? 4.362 -6.709 9.093 1.00 95.88 106 ASP A C 1
ATOM 807 O O . ASP A 1 106 ? 4.027 -5.985 8.153 1.00 95.88 106 ASP A O 1
ATOM 811 N N . ILE A 1 107 ? 3.775 -6.658 10.287 1.00 93.75 107 ILE A N 1
ATOM 812 C CA . ILE A 1 107 ? 2.801 -5.637 10.675 1.00 93.75 107 ILE A CA 1
ATOM 813 C C . ILE A 1 107 ? 3.113 -5.266 12.112 1.00 93.75 107 ILE A C 1
ATOM 815 O O . ILE A 1 107 ? 2.699 -5.959 13.046 1.00 93.75 107 ILE A O 1
ATOM 819 N N . HIS A 1 108 ? 3.837 -4.171 12.259 1.00 91.38 108 HIS A N 1
ATOM 820 C CA . HIS A 1 108 ? 4.206 -3.608 13.539 1.00 91.38 108 HIS A CA 1
ATOM 821 C C . HIS A 1 108 ? 3.258 -2.467 13.878 1.00 91.38 108 HIS A C 1
ATOM 823 O O . HIS A 1 108 ? 3.008 -1.601 13.045 1.00 91.38 108 HIS A O 1
ATOM 829 N N . VAL A 1 109 ? 2.681 -2.492 15.075 1.00 88.44 109 VAL A N 1
ATOM 830 C CA . VAL A 1 109 ? 1.619 -1.570 15.486 1.00 88.44 109 VAL A CA 1
ATOM 831 C C . VAL A 1 109 ? 1.932 -1.088 16.896 1.00 88.44 109 VAL A C 1
ATOM 833 O O . VAL A 1 109 ? 1.967 -1.883 17.833 1.00 88.44 109 VAL A O 1
ATOM 836 N N . GLU A 1 110 ? 2.150 0.213 17.051 1.00 85.50 110 GLU A N 1
ATOM 837 C CA . GLU A 1 110 ? 2.483 0.852 18.321 1.00 85.50 110 GLU A CA 1
ATOM 838 C C . GLU A 1 110 ? 1.474 1.947 18.643 1.00 85.50 110 GLU A C 1
ATOM 840 O O . GLU A 1 110 ? 1.112 2.756 17.793 1.00 85.50 110 GLU A O 1
ATOM 845 N N . ARG A 1 111 ? 1.022 2.026 19.898 1.00 78.69 111 ARG A N 1
ATOM 846 C CA . ARG A 1 111 ? 0.214 3.176 20.321 1.00 78.69 111 ARG A CA 1
ATOM 847 C C . ARG A 1 111 ? 1.078 4.427 20.240 1.00 78.69 111 ARG A C 1
ATOM 849 O O . ARG A 1 111 ? 2.142 4.463 20.858 1.00 78.69 111 ARG A O 1
ATOM 856 N N . SER A 1 112 ? 0.610 5.443 19.519 1.00 68.56 112 SER A N 1
ATOM 857 C CA . SER A 1 112 ? 1.328 6.706 19.412 1.00 68.56 112 SER A CA 1
ATOM 858 C C . SER A 1 112 ? 1.277 7.395 20.780 1.00 68.56 112 SER A C 1
ATOM 860 O O . SER A 1 112 ? 0.250 7.926 21.209 1.00 68.56 112 SER A O 1
ATOM 862 N N . ALA A 1 113 ? 2.361 7.266 21.546 1.00 60.50 113 ALA A N 1
ATOM 863 C CA . ALA A 1 113 ? 2.500 7.896 22.848 1.00 60.50 113 ALA A CA 1
ATOM 864 C C . ALA A 1 113 ? 3.074 9.304 22.668 1.00 60.50 113 ALA A C 1
ATOM 866 O O . ALA A 1 113 ? 4.084 9.490 21.995 1.00 60.50 113 ALA A O 1
ATOM 867 N N . LEU A 1 114 ? 2.455 10.276 23.342 1.00 59.03 114 LEU A N 1
ATOM 868 C CA . LEU A 1 114 ? 2.815 11.702 23.355 1.00 59.03 114 LEU A CA 1
ATOM 869 C C . LEU A 1 114 ? 4.259 12.014 23.803 1.00 59.03 114 LEU A C 1
ATOM 871 O O . LEU A 1 114 ? 4.682 13.157 23.698 1.00 59.03 114 LEU A O 1
ATOM 875 N N . ASN A 1 115 ? 5.013 11.017 24.272 1.00 53.91 115 ASN A N 1
ATOM 876 C CA . ASN A 1 115 ? 6.395 11.146 24.722 1.00 53.91 115 ASN A CA 1
ATOM 877 C C . ASN A 1 115 ? 7.253 10.047 24.075 1.00 53.91 115 ASN A C 1
ATOM 879 O O . ASN A 1 115 ? 7.498 9.009 24.691 1.00 53.91 115 ASN A O 1
ATOM 883 N N . LYS A 1 116 ? 7.692 10.256 22.830 1.00 56.50 116 LYS A N 1
ATOM 884 C CA . LYS A 1 116 ? 8.842 9.525 22.279 1.00 56.50 116 LYS A CA 1
ATOM 885 C C . LYS A 1 116 ? 10.090 10.336 22.655 1.00 56.50 116 LYS A C 1
ATOM 887 O O . LYS A 1 116 ? 10.189 11.498 22.269 1.00 56.50 116 LYS A O 1
ATOM 892 N N . CYS A 1 117 ? 10.933 9.760 23.513 1.00 51.12 117 CYS A N 1
ATOM 893 C CA . CYS A 1 117 ? 12.201 10.349 23.957 1.00 51.12 117 CYS A CA 1
ATOM 894 C C . CYS A 1 117 ? 13.242 10.353 22.837 1.00 51.12 117 CYS A C 1
ATOM 896 O O . CYS A 1 117 ? 13.251 9.375 22.054 1.00 51.12 117 CYS A O 1
#

Sequence (117 aa):
MRTLFLFVLFVGLFGPASFAQGDVPSSGTDGLVTVRVDGFDDAGLARIVARIAKEQQVSLEYTCLRSGIVVLHFQALQVSERADVITVVKRLFQQAGITGVIDFLDIHVERSALNKC

pLDDT: mean 81.94, std 17.52, range [46.44, 97.69]

Solvent-accessible surface area (backbone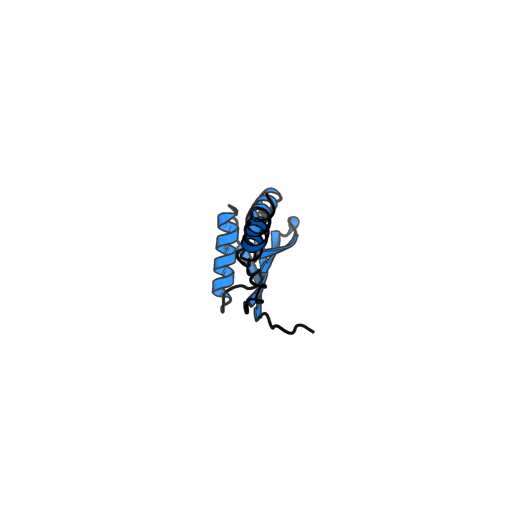 atoms only — not comparable to full-atom values): 6955 Å² total; per-residue (Å²): 128,79,75,69,65,59,60,62,64,62,62,68,76,68,60,82,79,78,74,76,76,70,83,68,82,65,84,18,22,30,32,45,37,33,32,34,30,54,88,39,42,72,70,52,50,54,33,43,50,63,45,37,77,74,39,94,44,43,46,79,76,47,75,37,59,93,74,17,34,39,30,38,37,32,47,53,36,94,60,92,50,73,70,54,52,53,51,52,52,53,49,53,39,47,75,36,70,49,82,52,60,75,45,79,76,44,77,48,76,45,76,52,60,99,74,79,130

Foldseek 3Di:
DVVVVVVVVVVVVPDPPPPPPPPPQQQAKKKKWKKAFPPCDPLLVVLLQVLQVVPPFKDWPDDDRVRRITIMIGGRHPDDDPVVVVVVVVVSSVNSVRPTDMGTPDMDMGGPDPDDD

Nearest PDB structures (foldseek):
  7b90-assembly1_E  TM=5.604E-01  e=3.196E-03  Thermus thermophilus HB8
  7bfe-assembly1_E  TM=5.379E-01  e=9.492E-03  Thermus thermophilus HB8
  2dbb-assembly1_B  TM=4.898E-01  e=6.891E-03  Pyrococcus horikoshii OT3
  1nxi-assembly1_A  TM=4.297E-01  e=7.855E-02  Vibrio cholerae
  4pg5-assembly1_B  TM=4.595E-01  e=2.487E-01  Staphylococcus aureus M1064

Secondary structure (DSSP, 8-state):
--SSHHHHHHHGGG--------------EEEEEEEEETT--HHHHHHHHHHHTT-TTEEEEEEEGGGTEEEEEEEEE---SHHHHHHHHHHHHHHTT--S-EEEEEEEEEE--S---

Mean predicted aligned error: 11.72 Å